Protein AF-A0A061H059-F1 (afdb_monomer_lite)

Sequence (66 aa):
MHFLLSTLTIVYVLTTPRPEEEENESVAAMRERQKWENADYMCKGHILNGLADGLFDTYQNEATAK

pLDDT: mean 92.68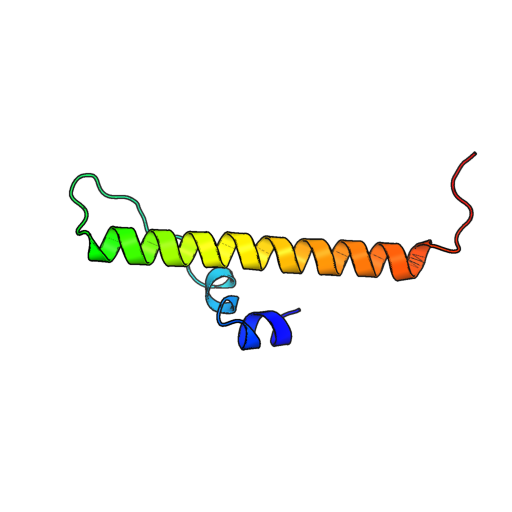, std 6.19, range [59.03, 98.19]

Organism: Theobroma cacao (NCBI:txid3641)

Radius of gyration: 17.36 Å; chains: 1; bounding box: 36×27×48 Å

Foldseek 3Di:
DQVVLVVVVLNCLVPDDQQDDDPPDDPVSVVVNVVNVVSVVVVVVVVVVVVVVVCCVVPVPPDDDD

Structure (mmCIF, N/CA/C/O backbone):
data_AF-A0A061H059-F1
#
_entry.id   AF-A0A061H059-F1
#
loop_
_atom_site.group_PDB
_atom_site.id
_atom_site.type_symbol
_atom_site.label_atom_id
_atom_site.label_alt_id
_atom_site.label_comp_id
_atom_site.label_asym_id
_atom_site.label_entity_id
_atom_site.label_seq_id
_atom_site.pdbx_PDB_ins_code
_atom_site.Cartn_x
_atom_site.Cartn_y
_atom_site.Cartn_z
_atom_site.occupancy
_atom_site.B_iso_or_equiv
_atom_site.auth_seq_id
_atom_site.auth_comp_id
_atom_site.auth_asym_id
_atom_site.auth_atom_id
_atom_site.pdbx_PDB_model_num
ATOM 1 N N . MET A 1 1 ? 4.448 -8.706 -7.141 1.00 86.62 1 MET A N 1
ATOM 2 C CA . MET A 1 1 ? 4.233 -7.800 -5.987 1.00 86.62 1 MET A CA 1
ATOM 3 C C . MET A 1 1 ? 3.255 -8.325 -4.942 1.00 86.62 1 MET A C 1
ATOM 5 O O . MET A 1 1 ? 3.589 -8.239 -3.771 1.00 86.62 1 MET A O 1
ATOM 9 N N . HIS A 1 2 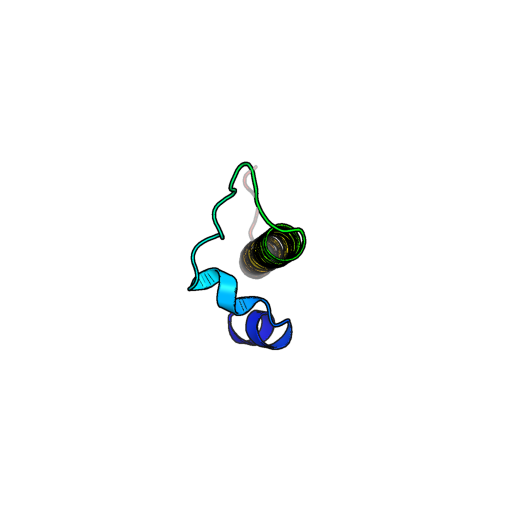? 2.103 -8.906 -5.306 1.00 87.88 2 HIS A N 1
ATOM 10 C CA . HIS A 1 2 ? 1.106 -9.357 -4.316 1.00 87.88 2 HIS A CA 1
ATOM 11 C C . HIS A 1 2 ? 1.671 -10.301 -3.237 1.00 87.88 2 HIS A C 1
ATOM 13 O O . HIS A 1 2 ? 1.459 -10.057 -2.057 1.00 87.88 2 HIS A O 1
ATOM 19 N N . PHE A 1 3 ? 2.440 -11.330 -3.621 1.00 92.69 3 PHE A N 1
ATOM 20 C CA . PHE A 1 3 ? 3.057 -12.267 -2.670 1.00 92.69 3 PHE A CA 1
ATOM 21 C C . PHE A 1 3 ? 3.922 -11.557 -1.614 1.00 92.69 3 PHE A C 1
ATOM 23 O O . PHE A 1 3 ? 3.716 -11.755 -0.422 1.00 92.69 3 PHE A O 1
ATOM 30 N N . LEU A 1 4 ? 4.820 -10.662 -2.043 1.00 94.25 4 LEU A N 1
ATOM 31 C CA . LEU A 1 4 ? 5.665 -9.869 -1.144 1.00 94.25 4 LEU A CA 1
ATOM 32 C C . LEU A 1 4 ? 4.821 -9.017 -0.181 1.00 94.25 4 LEU A C 1
ATOM 34 O O . LEU A 1 4 ? 5.019 -9.067 1.030 1.00 94.25 4 LEU A O 1
ATOM 38 N N . LEU A 1 5 ? 3.832 -8.286 -0.698 1.00 95.44 5 LEU A N 1
ATOM 39 C CA . LEU A 1 5 ? 2.945 -7.454 0.124 1.00 95.44 5 LEU A CA 1
ATOM 40 C C . LEU A 1 5 ? 2.137 -8.287 1.135 1.00 95.44 5 LEU A C 1
ATOM 42 O O . LEU A 1 5 ? 1.870 -7.821 2.242 1.00 95.44 5 LEU A O 1
ATOM 46 N N . SER A 1 6 ? 1.767 -9.524 0.780 1.00 95.56 6 SER A N 1
ATOM 47 C CA . SER A 1 6 ? 1.129 -10.471 1.702 1.00 95.56 6 SER A CA 1
ATOM 48 C C . SER A 1 6 ? 2.092 -10.934 2.798 1.00 95.56 6 SER A C 1
ATOM 50 O O . SER A 1 6 ? 1.701 -10.952 3.962 1.00 95.56 6 SER A O 1
ATOM 52 N N . THR A 1 7 ? 3.353 -11.243 2.467 1.00 97.00 7 THR A N 1
ATOM 53 C CA . THR A 1 7 ? 4.370 -11.612 3.476 1.00 97.00 7 THR A CA 1
ATOM 54 C C . THR A 1 7 ? 4.685 -10.475 4.446 1.00 97.00 7 THR A C 1
ATOM 56 O O . THR A 1 7 ? 4.948 -10.725 5.617 1.00 97.00 7 THR A O 1
ATOM 59 N N . LEU A 1 8 ? 4.586 -9.227 3.981 1.00 96.00 8 LEU A N 1
ATOM 60 C CA . LEU A 1 8 ? 4.744 -8.021 4.794 1.00 96.00 8 LEU A CA 1
ATOM 61 C C . LEU A 1 8 ? 3.468 -7.622 5.549 1.00 96.00 8 LEU A C 1
ATOM 63 O O . LEU A 1 8 ? 3.469 -6.588 6.201 1.00 96.00 8 LEU A O 1
ATOM 67 N N . THR A 1 9 ? 2.387 -8.402 5.430 1.00 96.31 9 THR A N 1
ATOM 68 C CA . THR A 1 9 ? 1.073 -8.169 6.058 1.00 96.31 9 THR A CA 1
ATOM 69 C C . THR A 1 9 ? 0.420 -6.817 5.749 1.00 96.31 9 THR A C 1
ATOM 71 O O . THR A 1 9 ? -0.503 -6.410 6.445 1.00 96.31 9 THR A O 1
ATOM 74 N N . ILE A 1 10 ? 0.812 -6.158 4.653 1.00 97.38 10 ILE A N 1
ATOM 75 C CA . ILE A 1 10 ? 0.282 -4.848 4.228 1.00 97.38 10 ILE A CA 1
ATOM 76 C C . ILE A 1 10 ? -0.682 -4.927 3.040 1.00 97.38 10 ILE A C 1
ATOM 78 O O . ILE A 1 10 ? -1.278 -3.925 2.672 1.00 97.38 10 ILE A O 1
ATOM 82 N N . VAL A 1 11 ? -0.880 -6.105 2.435 1.00 96.81 11 VAL A N 1
ATOM 83 C CA . VAL A 1 11 ? -1.715 -6.268 1.223 1.00 96.81 11 VAL A CA 1
ATOM 84 C C . VAL A 1 11 ? -3.170 -5.806 1.396 1.00 96.81 11 VAL A C 1
ATOM 86 O O . VAL A 1 11 ? -3.809 -5.415 0.423 1.00 96.81 11 VAL A O 1
ATOM 89 N N . TYR A 1 12 ? -3.689 -5.811 2.626 1.00 96.81 12 TYR A N 1
ATOM 90 C CA . TYR A 1 12 ? -5.079 -5.462 2.921 1.00 96.81 12 TYR A CA 1
ATOM 91 C C . TYR A 1 12 ? -5.438 -4.022 2.518 1.00 96.81 12 TYR A C 1
ATOM 93 O O . TYR A 1 12 ? -6.578 -3.785 2.120 1.00 96.81 12 TYR A O 1
ATOM 101 N N . VAL A 1 13 ? -4.471 -3.091 2.538 1.00 97.31 13 VAL A N 1
ATOM 102 C CA . VAL A 1 13 ? -4.679 -1.675 2.166 1.00 97.31 13 VAL A CA 1
ATOM 103 C C . VAL A 1 13 ? -5.079 -1.491 0.701 1.00 97.31 13 VAL A C 1
ATOM 105 O O . VAL A 1 13 ? -5.621 -0.457 0.338 1.00 97.31 13 VAL A O 1
ATOM 108 N N . LEU A 1 14 ? -4.851 -2.500 -0.149 1.00 95.38 14 LEU A N 1
ATOM 109 C CA . LEU A 1 14 ? -5.288 -2.480 -1.548 1.00 95.38 14 LEU A CA 1
ATOM 110 C C . LEU A 1 14 ? -6.798 -2.697 -1.702 1.00 95.38 14 LEU A C 1
ATOM 112 O O . LEU A 1 14 ? -7.360 -2.371 -2.743 1.00 95.38 14 LEU A O 1
ATOM 116 N N . THR A 1 15 ? -7.442 -3.290 -0.697 1.00 95.94 15 THR A N 1
ATOM 117 C CA . THR A 1 15 ? -8.853 -3.708 -0.755 1.00 95.94 15 THR A CA 1
ATOM 118 C C . THR A 1 15 ? -9.728 -3.053 0.304 1.00 95.94 15 THR A C 1
ATOM 120 O O . THR A 1 15 ? -10.949 -3.163 0.228 1.00 95.94 15 THR A O 1
ATOM 123 N N . THR A 1 16 ? -9.133 -2.391 1.297 1.00 97.00 16 THR A N 1
ATOM 124 C CA . THR A 1 16 ? -9.868 -1.704 2.359 1.00 97.00 16 THR A CA 1
ATOM 125 C C . THR A 1 16 ? -9.747 -0.190 2.209 1.00 97.00 16 THR A C 1
ATOM 127 O O . THR A 1 16 ? -8.675 0.305 1.859 1.00 97.00 16 THR A O 1
ATOM 130 N N . PRO A 1 17 ? -10.824 0.571 2.470 1.00 96.50 17 PRO A N 1
ATOM 131 C CA . PRO A 1 17 ? -10.736 2.023 2.501 1.00 96.50 17 PRO A CA 1
ATOM 132 C C . PRO A 1 17 ? -9.890 2.487 3.692 1.00 96.50 17 PRO A C 1
ATOM 134 O O . PRO A 1 17 ? -9.803 1.801 4.715 1.00 96.50 17 PRO A O 1
ATOM 137 N N . ARG A 1 18 ? -9.300 3.681 3.567 1.00 95.88 18 ARG A N 1
ATOM 138 C CA . ARG A 1 18 ? -8.669 4.371 4.698 1.00 95.88 18 ARG A CA 1
ATOM 139 C C . ARG A 1 18 ? -9.734 4.644 5.771 1.00 95.88 18 ARG A C 1
ATOM 141 O O . ARG A 1 18 ? -10.781 5.182 5.414 1.00 95.88 18 ARG A O 1
ATOM 148 N N . PRO A 1 19 ? -9.484 4.317 7.052 1.00 95.38 19 PRO A N 1
ATOM 149 C CA . PRO A 1 19 ? -10.369 4.714 8.144 1.00 95.38 19 PRO A CA 1
ATOM 150 C C . PRO A 1 19 ? -10.543 6.236 8.197 1.00 95.38 19 PRO A C 1
ATOM 152 O O . PRO A 1 19 ? -9.561 6.971 8.061 1.00 95.38 19 PRO A O 1
ATOM 155 N N . GLU A 1 20 ? -11.776 6.699 8.391 1.00 94.06 20 GLU A N 1
ATOM 156 C CA . GLU A 1 20 ? -12.078 8.127 8.511 1.00 94.06 20 GLU A CA 1
ATOM 157 C C . GLU A 1 20 ? -11.524 8.710 9.819 1.00 94.06 20 GLU A C 1
ATOM 159 O O . GLU A 1 20 ? -11.266 8.000 10.794 1.00 94.06 20 GLU A O 1
ATOM 164 N N . GLU A 1 21 ? -11.282 10.017 9.809 1.00 93.25 21 GLU A N 1
ATOM 165 C CA . GLU A 1 21 ? -10.874 10.769 10.990 1.00 93.25 21 GLU A CA 1
ATOM 166 C C . GLU A 1 21 ? -12.102 11.438 11.606 1.00 93.25 21 GLU A C 1
ATOM 168 O O . GLU A 1 21 ? -12.834 12.153 10.922 1.00 93.25 21 GLU A O 1
ATOM 173 N N . GLU A 1 22 ? -12.324 11.200 12.897 1.00 92.31 22 GLU A N 1
ATOM 174 C CA . GLU A 1 22 ? -13.444 11.760 13.653 1.00 92.31 22 GLU A CA 1
ATOM 175 C C . GLU A 1 22 ? -12.926 12.679 14.767 1.00 92.31 22 GLU A C 1
ATOM 177 O O . GLU A 1 22 ? -11.943 12.371 15.438 1.00 92.31 22 GLU A O 1
ATOM 182 N N . GLU A 1 23 ? -13.615 13.798 15.011 1.00 87.19 23 GLU A N 1
ATOM 183 C CA . GLU A 1 23 ? -13.191 14.836 15.970 1.00 87.19 23 GLU A CA 1
ATOM 184 C C . GLU A 1 23 ? -13.060 14.324 17.419 1.00 87.19 23 GLU A C 1
ATOM 186 O O . GLU A 1 23 ? -12.221 14.805 18.176 1.00 87.19 23 GLU A O 1
ATOM 191 N N . ASN A 1 24 ? -13.851 13.315 17.800 1.00 91.00 24 ASN A N 1
ATOM 192 C CA . ASN A 1 24 ? -13.841 12.700 19.134 1.00 91.00 24 ASN A CA 1
ATOM 193 C C . ASN A 1 24 ? -13.397 11.235 19.093 1.00 91.00 24 ASN A C 1
ATOM 195 O O . ASN A 1 24 ? -13.895 10.400 19.855 1.00 91.00 24 ASN A O 1
ATOM 199 N N . GLU A 1 25 ? -12.498 10.896 18.173 1.00 92.19 25 GLU A N 1
ATOM 200 C CA . GLU A 1 25 ? -12.070 9.518 18.025 1.00 92.19 25 GLU A CA 1
ATOM 201 C C . GLU A 1 25 ? -11.383 8.969 19.283 1.00 92.19 25 GLU A C 1
ATOM 203 O O . GLU A 1 25 ? -10.660 9.649 20.016 1.00 92.19 25 GLU A O 1
ATOM 208 N N . SER A 1 26 ? -11.584 7.675 19.526 1.00 95.19 26 SER A N 1
ATOM 209 C CA . SER A 1 26 ? -10.839 6.989 20.575 1.00 95.19 26 SER A CA 1
ATOM 210 C C . SER A 1 26 ? -9.363 6.838 20.187 1.00 95.19 26 SER A C 1
ATOM 212 O O . SER A 1 26 ? -9.017 6.686 19.016 1.00 95.19 26 SER A O 1
ATOM 214 N N . VAL A 1 27 ? -8.482 6.737 21.187 1.00 95.19 27 VAL A N 1
ATOM 215 C CA . VAL A 1 27 ? -7.052 6.431 20.970 1.00 95.19 27 VAL A CA 1
ATOM 216 C C . VAL A 1 27 ? -6.857 5.136 20.166 1.00 95.19 27 VAL A C 1
ATOM 218 O O . VAL A 1 27 ? -5.886 5.007 19.423 1.00 95.19 27 VAL A O 1
ATOM 221 N N . ALA A 1 28 ? -7.767 4.167 20.303 1.00 95.56 28 ALA A N 1
ATOM 222 C CA . ALA A 1 28 ? -7.725 2.925 19.538 1.00 95.56 28 ALA A CA 1
ATOM 223 C C . ALA A 1 28 ? -8.023 3.154 18.047 1.00 95.56 28 ALA A C 1
ATOM 225 O O . ALA A 1 28 ? -7.297 2.633 17.205 1.00 95.56 28 ALA A O 1
ATOM 226 N N . ALA A 1 29 ? -9.032 3.971 17.728 1.00 95.00 29 ALA A N 1
ATOM 227 C CA . ALA A 1 29 ? -9.369 4.331 16.351 1.00 95.00 29 ALA A CA 1
ATOM 228 C C . ALA A 1 29 ? -8.219 5.096 15.676 1.00 95.00 29 ALA A C 1
ATOM 230 O O . ALA A 1 29 ? -7.777 4.705 14.595 1.00 95.00 29 ALA A O 1
ATOM 231 N N . MET A 1 30 ? -7.635 6.072 16.381 1.00 95.75 30 MET A N 1
ATOM 232 C CA . MET A 1 30 ? -6.457 6.806 15.912 1.00 95.75 30 MET A CA 1
ATOM 233 C C . MET A 1 30 ? -5.287 5.861 15.593 1.00 95.75 30 MET A C 1
ATOM 235 O O . MET A 1 30 ? -4.634 5.988 14.557 1.00 95.75 30 MET A O 1
ATOM 239 N N . ARG A 1 31 ? -5.020 4.877 16.465 1.00 96.12 31 ARG A N 1
ATOM 240 C CA . ARG A 1 31 ? -3.948 3.889 16.255 1.00 96.12 31 ARG A CA 1
ATOM 241 C C . ARG A 1 31 ? -4.204 2.987 15.053 1.00 96.12 31 ARG A C 1
ATOM 243 O O . ARG A 1 31 ? -3.266 2.711 14.310 1.00 96.12 31 ARG A O 1
ATOM 250 N N . GLU A 1 32 ? -5.437 2.531 14.848 1.00 95.38 32 GLU A N 1
ATOM 251 C CA . GLU A 1 32 ? -5.773 1.723 13.672 1.00 95.38 32 GLU A CA 1
ATOM 252 C C . GLU A 1 32 ? -5.664 2.539 12.378 1.00 95.38 32 GLU A C 1
ATOM 254 O O . GLU A 1 32 ? -5.121 2.029 11.395 1.00 95.38 32 GLU A O 1
ATOM 259 N N . ARG A 1 33 ? -6.061 3.823 12.383 1.00 96.44 33 ARG A N 1
ATOM 260 C CA . ARG A 1 33 ? -5.827 4.726 11.243 1.00 96.44 33 ARG A CA 1
ATOM 261 C C . ARG A 1 33 ? -4.333 4.873 10.950 1.00 96.44 33 ARG A C 1
ATOM 263 O O . ARG A 1 33 ? -3.919 4.629 9.822 1.00 96.44 33 ARG A O 1
ATOM 270 N N . GLN A 1 34 ? -3.513 5.183 11.954 1.00 96.69 34 GLN A N 1
ATOM 271 C CA . GLN A 1 34 ? -2.058 5.326 11.788 1.00 96.69 34 GLN A CA 1
ATOM 272 C C . GLN A 1 34 ? -1.393 4.039 11.286 1.00 96.69 34 GLN A C 1
ATOM 274 O O . GLN A 1 34 ? -0.495 4.070 10.445 1.00 96.69 34 GLN A O 1
ATOM 279 N N . LYS A 1 35 ? -1.839 2.880 11.780 1.00 97.12 35 LYS A N 1
ATOM 280 C CA . LYS A 1 35 ? -1.377 1.575 11.301 1.00 97.12 35 LYS A CA 1
ATOM 281 C C . LYS A 1 35 ? -1.737 1.362 9.831 1.00 97.12 35 LYS A C 1
ATOM 283 O O . LYS A 1 35 ? -0.890 0.900 9.068 1.00 97.12 35 LYS A O 1
ATOM 288 N N . TRP A 1 36 ? -2.963 1.705 9.432 1.00 98.19 36 TRP A N 1
ATOM 289 C CA . TRP A 1 36 ? -3.389 1.654 8.035 1.00 98.19 36 TRP A CA 1
ATOM 290 C C . TRP A 1 36 ? -2.544 2.589 7.160 1.00 98.19 36 TRP A C 1
ATOM 292 O O . TRP A 1 36 ? -2.051 2.162 6.123 1.00 98.19 36 TRP A O 1
ATOM 302 N N . GLU A 1 37 ? -2.298 3.823 7.603 1.00 98.06 37 GLU A N 1
ATOM 303 C CA . GLU A 1 37 ? -1.495 4.815 6.874 1.00 98.06 37 GLU A CA 1
ATOM 304 C C . GLU A 1 37 ? -0.043 4.371 6.676 1.00 98.06 37 GLU A C 1
ATOM 306 O O . GLU A 1 37 ? 0.493 4.477 5.573 1.00 98.06 37 GLU A O 1
ATOM 311 N N . ASN A 1 38 ? 0.586 3.805 7.709 1.00 97.94 38 ASN A N 1
ATOM 312 C CA . ASN A 1 38 ? 1.928 3.237 7.579 1.00 97.94 38 ASN A CA 1
ATOM 313 C C . ASN A 1 38 ? 1.960 2.059 6.597 1.00 97.94 38 ASN A C 1
ATOM 315 O O . ASN A 1 38 ? 2.887 1.950 5.793 1.00 97.94 38 ASN A O 1
ATOM 319 N N . ALA A 1 39 ? 0.956 1.181 6.642 1.00 98.00 39 ALA A N 1
ATOM 320 C CA . ALA A 1 39 ? 0.854 0.070 5.703 1.00 98.00 39 ALA A CA 1
ATOM 321 C C . ALA A 1 39 ? 0.650 0.559 4.257 1.00 98.00 39 ALA A C 1
ATOM 323 O O . ALA A 1 39 ? 1.282 0.022 3.347 1.00 98.00 39 ALA A O 1
ATOM 324 N N . ASP A 1 40 ? -0.161 1.600 4.044 1.00 98.19 40 ASP A N 1
ATOM 325 C CA . ASP A 1 40 ? -0.377 2.233 2.737 1.00 98.19 40 ASP A CA 1
ATOM 326 C C . ASP A 1 40 ? 0.911 2.863 2.188 1.00 98.19 40 ASP A C 1
ATOM 328 O O . ASP A 1 40 ? 1.284 2.599 1.042 1.00 98.19 40 ASP A O 1
ATOM 332 N N . TYR A 1 41 ? 1.647 3.611 3.017 1.00 97.88 41 TYR A N 1
ATOM 333 C CA . TYR A 1 41 ? 2.943 4.185 2.646 1.00 97.88 41 TYR A CA 1
ATOM 334 C C . TYR A 1 41 ? 3.937 3.107 2.193 1.00 97.88 41 TYR A C 1
ATOM 336 O O . TYR A 1 41 ? 4.514 3.199 1.106 1.00 97.88 41 TYR A O 1
ATOM 344 N N . MET A 1 42 ? 4.091 2.045 2.989 1.00 97.12 42 MET A N 1
ATOM 345 C CA . MET A 1 42 ? 4.982 0.930 2.662 1.00 97.12 42 MET A CA 1
ATOM 346 C C . MET A 1 42 ? 4.534 0.200 1.392 1.00 97.12 42 MET A C 1
ATOM 348 O O . MET A 1 42 ? 5.358 -0.127 0.537 1.00 97.12 42 MET A O 1
ATOM 352 N N . CYS A 1 43 ? 3.228 -0.029 1.235 1.00 96.81 43 CYS A N 1
ATOM 353 C CA . CYS A 1 43 ? 2.662 -0.715 0.077 1.00 96.81 43 CYS A CA 1
ATOM 354 C C . CYS A 1 43 ? 2.954 0.056 -1.216 1.00 96.81 43 CYS A C 1
ATOM 356 O O . CYS A 1 43 ? 3.483 -0.514 -2.174 1.00 96.81 43 CYS A O 1
ATOM 358 N N . LYS A 1 44 ? 2.703 1.371 -1.211 1.00 95.69 44 LYS A N 1
ATOM 359 C CA . LYS A 1 44 ? 3.016 2.271 -2.329 1.00 95.69 44 LYS A CA 1
ATOM 360 C C . LYS A 1 44 ? 4.508 2.286 -2.639 1.00 95.69 44 LYS A C 1
ATOM 362 O O . LYS A 1 44 ? 4.872 2.141 -3.803 1.00 95.69 44 LYS A O 1
ATOM 367 N N . GLY A 1 45 ? 5.361 2.390 -1.619 1.00 95.50 45 GLY A N 1
ATOM 368 C CA . GLY A 1 45 ? 6.814 2.356 -1.787 1.00 95.50 45 GLY A CA 1
ATOM 369 C C . GLY A 1 45 ? 7.291 1.078 -2.478 1.00 95.50 45 GLY A C 1
ATOM 370 O O . GLY A 1 45 ? 8.014 1.142 -3.468 1.00 95.50 45 GLY A O 1
ATOM 371 N N . HIS A 1 46 ? 6.821 -0.088 -2.032 1.00 95.06 46 HIS A N 1
ATOM 372 C CA . HIS A 1 46 ? 7.187 -1.358 -2.659 1.00 95.06 46 HIS A CA 1
ATOM 373 C C . HIS A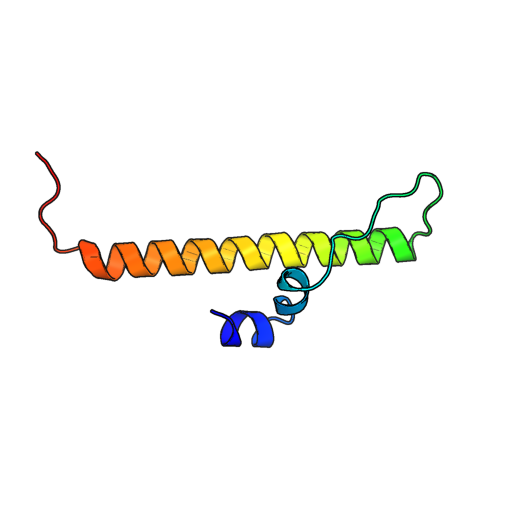 1 46 ? 6.695 -1.479 -4.100 1.00 95.06 46 HIS A C 1
ATOM 375 O O . HIS A 1 46 ? 7.444 -1.951 -4.952 1.00 95.06 46 HIS A O 1
ATOM 381 N N . ILE A 1 47 ? 5.455 -1.070 -4.385 1.00 93.31 47 ILE A N 1
ATOM 382 C CA . ILE A 1 47 ? 4.913 -1.101 -5.750 1.00 93.31 47 ILE A CA 1
ATOM 383 C C . ILE A 1 47 ? 5.742 -0.202 -6.671 1.00 93.31 47 ILE A C 1
ATOM 385 O O . ILE A 1 47 ? 6.134 -0.647 -7.747 1.00 93.31 47 ILE A O 1
ATOM 389 N N . LEU A 1 48 ? 6.038 1.027 -6.244 1.00 93.75 48 LEU A N 1
ATOM 390 C CA . LEU A 1 48 ? 6.827 1.977 -7.027 1.00 93.75 48 LEU A CA 1
ATOM 391 C C . LEU A 1 48 ? 8.251 1.476 -7.269 1.00 93.75 48 LEU A C 1
ATOM 393 O O . LEU A 1 48 ? 8.711 1.514 -8.407 1.00 93.75 48 LEU A O 1
ATOM 397 N N . ASN A 1 49 ? 8.912 0.946 -6.239 1.00 91.88 49 ASN A N 1
ATOM 398 C CA . ASN A 1 49 ? 10.255 0.385 -6.379 1.00 91.88 49 ASN A CA 1
ATOM 399 C C . ASN A 1 49 ? 10.256 -0.807 -7.340 1.00 91.88 49 ASN A C 1
ATOM 401 O O . ASN A 1 49 ? 11.057 -0.835 -8.262 1.00 91.88 49 ASN A O 1
ATOM 405 N N . GLY A 1 50 ? 9.292 -1.726 -7.220 1.00 90.25 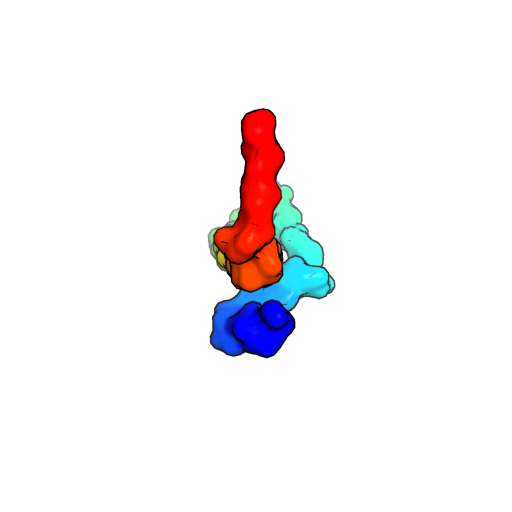50 GLY A N 1
ATOM 406 C CA . GLY A 1 50 ? 9.192 -2.862 -8.139 1.00 90.25 50 GLY A CA 1
ATOM 407 C C . GLY A 1 50 ? 8.959 -2.459 -9.603 1.00 90.25 50 GLY A C 1
ATOM 408 O O . GLY A 1 50 ? 9.406 -3.159 -10.508 1.00 90.25 50 GLY A O 1
ATOM 409 N N . LEU A 1 51 ? 8.280 -1.333 -9.856 1.00 90.12 51 LEU A N 1
ATOM 410 C CA . LEU A 1 51 ? 8.132 -0.778 -11.207 1.00 90.12 51 LEU A CA 1
ATOM 411 C C . LEU A 1 51 ? 9.430 -0.131 -11.705 1.00 90.12 51 LEU A C 1
ATOM 413 O O . LEU A 1 51 ? 9.803 -0.337 -12.858 1.00 90.12 51 LEU A O 1
ATOM 417 N N . ALA A 1 52 ? 10.104 0.643 -10.850 1.00 87.25 52 ALA A N 1
ATOM 418 C CA . ALA A 1 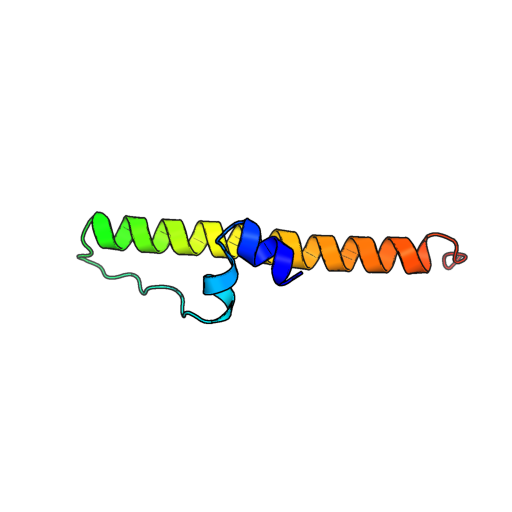52 ? 11.378 1.275 -11.176 1.00 87.25 52 ALA A CA 1
ATOM 419 C C . ALA A 1 52 ? 12.462 0.233 -11.481 1.00 87.25 52 ALA A C 1
ATOM 421 O O . ALA A 1 52 ? 13.147 0.362 -12.492 1.00 87.25 52 ALA A O 1
ATOM 422 N N . ASP A 1 53 ? 12.549 -0.824 -10.672 1.00 88.38 53 ASP A N 1
ATOM 423 C CA . ASP A 1 53 ? 13.476 -1.938 -10.871 1.00 88.38 53 ASP A CA 1
ATOM 424 C C . ASP A 1 53 ? 13.188 -2.649 -12.198 1.00 88.38 53 ASP A C 1
ATOM 426 O O . ASP A 1 53 ? 14.095 -2.854 -12.994 1.00 88.38 53 ASP A O 1
ATOM 430 N N . GLY A 1 54 ? 11.918 -2.934 -12.510 1.00 88.62 54 GLY A N 1
ATOM 431 C CA . GLY A 1 54 ? 11.553 -3.557 -13.786 1.00 88.62 54 GLY A CA 1
ATOM 432 C C . GLY A 1 54 ? 11.889 -2.693 -15.009 1.00 88.62 54 GLY A C 1
ATOM 433 O O . GLY A 1 54 ? 12.356 -3.211 -16.027 1.00 88.62 54 GLY A O 1
ATOM 434 N N . LEU A 1 55 ? 11.683 -1.374 -14.920 1.00 87.31 55 LEU A N 1
ATOM 435 C CA . LEU A 1 55 ? 12.095 -0.434 -15.967 1.00 87.31 55 LEU A CA 1
ATOM 436 C C . LEU A 1 55 ? 13.617 -0.393 -16.105 1.00 87.31 55 LEU A C 1
ATOM 438 O O . LEU A 1 55 ? 14.126 -0.452 -17.222 1.00 87.31 55 LEU A O 1
ATOM 442 N N . PHE A 1 56 ? 14.339 -0.321 -14.989 1.00 86.00 56 PHE A N 1
ATOM 443 C CA . PHE A 1 56 ? 15.794 -0.343 -14.986 1.00 86.00 56 PHE A CA 1
ATOM 444 C C . PHE A 1 56 ? 16.321 -1.637 -15.608 1.00 86.00 56 PHE A C 1
ATOM 446 O O . PHE A 1 56 ? 17.082 -1.581 -16.569 1.00 86.00 56 PHE A O 1
ATOM 453 N N . ASP A 1 57 ? 15.844 -2.793 -15.150 1.00 90.19 57 ASP A N 1
ATOM 454 C CA . ASP A 1 57 ? 16.259 -4.099 -15.653 1.00 90.19 57 ASP A CA 1
ATOM 455 C C . ASP A 1 57 ? 16.067 -4.222 -17.168 1.00 90.19 57 ASP A C 1
ATOM 457 O O . ASP A 1 57 ? 16.933 -4.764 -17.858 1.00 90.19 57 ASP A O 1
ATOM 461 N N . THR A 1 58 ? 14.963 -3.670 -17.681 1.00 90.62 58 THR A N 1
ATOM 462 C CA . THR A 1 58 ? 14.614 -3.703 -19.107 1.00 90.62 58 THR A CA 1
ATOM 463 C C . THR A 1 58 ? 15.476 -2.755 -19.943 1.00 90.62 58 THR A C 1
ATOM 465 O O . THR A 1 58 ? 15.921 -3.133 -21.023 1.00 90.62 58 THR A O 1
ATOM 468 N N . TYR A 1 59 ? 15.707 -1.527 -19.472 1.00 87.81 59 TYR A N 1
ATOM 469 C CA . TYR A 1 59 ? 16.266 -0.445 -20.293 1.00 87.81 59 TYR A CA 1
ATOM 470 C C . TYR A 1 59 ? 17.714 -0.068 -19.956 1.00 87.81 59 TYR A C 1
ATOM 472 O O . TYR A 1 59 ? 18.299 0.737 -20.674 1.00 87.81 59 TYR A O 1
ATOM 480 N N . GLN A 1 60 ? 18.331 -0.639 -18.917 1.00 90.31 60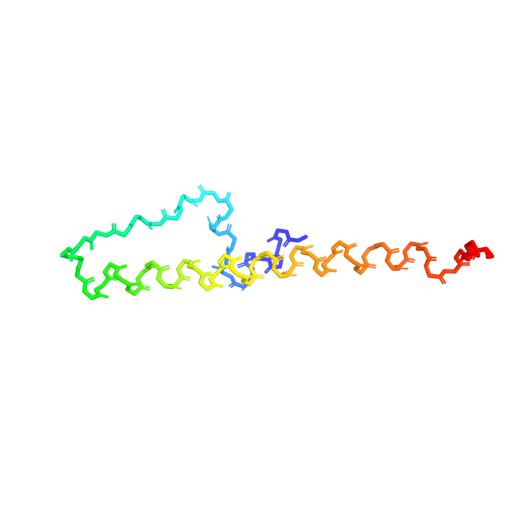 GLN A N 1
ATOM 481 C CA . GLN A 1 60 ? 19.692 -0.278 -18.478 1.00 90.31 60 GLN A CA 1
ATOM 482 C C . GLN A 1 60 ? 20.769 -0.406 -19.569 1.00 90.31 60 GLN A C 1
ATOM 484 O O . GLN A 1 60 ? 21.783 0.284 -19.505 1.00 90.31 60 GLN A O 1
ATOM 489 N N . ASN A 1 61 ? 20.559 -1.276 -20.562 1.00 90.38 61 ASN A N 1
ATOM 490 C CA . ASN A 1 61 ? 21.499 -1.509 -21.664 1.00 90.38 61 ASN A CA 1
ATOM 491 C C . ASN A 1 61 ? 21.098 -0.801 -22.968 1.00 90.38 61 ASN A C 1
ATOM 493 O O . ASN A 1 61 ? 21.827 -0.887 -23.957 1.00 90.38 61 ASN A O 1
ATOM 497 N N . GLU A 1 62 ? 19.949 -0.126 -22.992 1.00 89.44 62 GLU A N 1
ATOM 498 C CA . GLU A 1 62 ? 19.501 0.628 -24.158 1.00 89.44 62 GLU A CA 1
ATOM 499 C C . GLU A 1 62 ? 20.264 1.952 -24.245 1.00 89.44 62 GLU A C 1
ATOM 501 O O . GLU A 1 62 ? 20.508 2.630 -23.244 1.00 89.44 62 GLU A O 1
ATOM 506 N N . ALA A 1 63 ? 20.654 2.340 -25.460 1.00 84.25 63 ALA A N 1
ATOM 507 C CA . ALA A 1 63 ? 21.331 3.611 -25.669 1.00 84.25 63 ALA A CA 1
ATOM 508 C C . ALA A 1 63 ? 20.386 4.764 -25.297 1.00 84.25 63 ALA A C 1
ATOM 510 O O . ALA A 1 63 ? 19.318 4.927 -25.891 1.00 84.25 63 ALA A O 1
ATOM 511 N N . THR A 1 64 ? 20.780 5.583 -24.322 1.00 80.25 64 THR A N 1
ATOM 512 C CA . THR A 1 64 ? 20.009 6.770 -23.948 1.00 80.25 64 THR A CA 1
ATOM 513 C C . THR A 1 64 ? 20.024 7.783 -25.092 1.00 80.25 64 THR A C 1
ATOM 515 O O . THR A 1 64 ? 20.986 7.855 -25.863 1.00 80.25 64 THR A O 1
ATOM 518 N N . ALA A 1 65 ? 18.966 8.589 -25.205 1.00 74.81 65 ALA A N 1
ATOM 519 C CA . ALA A 1 65 ? 18.948 9.701 -26.152 1.00 74.81 65 ALA A CA 1
ATOM 520 C C . ALA A 1 65 ? 20.182 10.610 -25.952 1.00 74.81 65 ALA A C 1
ATOM 522 O O . ALA A 1 65 ? 20.656 10.772 -24.825 1.00 74.81 65 ALA A O 1
ATOM 523 N N . LYS A 1 66 ? 20.712 11.144 -27.060 1.00 59.03 66 LYS A N 1
ATOM 524 C CA . LYS A 1 66 ? 21.864 12.060 -27.076 1.00 59.03 66 LYS A CA 1
ATOM 525 C C . LYS A 1 66 ? 21.498 13.458 -26.600 1.00 59.03 66 LYS A C 1
ATOM 527 O O . LYS A 1 66 ? 20.373 13.898 -26.921 1.00 59.03 66 LYS A O 1
#

Secondary structure (DSSP, 8-state):
-HHHHHHTT-GGGGTSPPPPP-TT--HHHHHHHHHHHHHHHHHHHHHHHHHHHHHHHHHTTSPPP-